Protein AF-A0A2H5XSH2-F1 (afdb_monomer_lite)

Foldseek 3Di:
DQLLCVAQVWDKDFQDPQWDQDPDPPSQFGTWGDDPPDIWTWGQHLLAIDIPPDDLVVLVNRLQRMFTPDQDFFWEKFFAQQAIKIFGDGGRGTFKIKTFGDHDHRLVRRLVRVVVRCVPPVPGAYEYQDPSSCVVVCVPDVRHHHDHDHRSRNNHVNSVRSVVNVCSCVNQPPHRMDMDGRD

pLDDT: mean 91.29, std 7.25, range [55.91, 98.06]

Radius of gyration: 16.03 Å; chains: 1; bounding box: 40×30×52 Å

Sequence (183 aa):
MEIDEKIFGEKIDVELENFTRVKHKNPYILGIIKDGDKELTVYIGKNGLKIFPFSSENFIKLIFAIRGSDKTTGIFTDGNREGFSVVLVEKGRIKKIFLCKVKGTSNENETSAILFAVKKFPQYRIFSDSLIAIKRVSRFIDRIRIVKVRAHSGVLWNAIADTILKYIDEICQDKHCVEISGC

Secondary structure (DSSP, 8-state):
--HHHHHHSS-EEE--TTEEE---SSTTEEEEEEETTEEEEEEEETTEEEEES--HHHHHHHHHHEEES----EEEEEE-SSEEEEEEEETTEEEEEEEEE--S-HHHHHHHHHHHHHHH-TTS-EEES-HHHHHHHHTT-SSS-EEE--TTS--HHHHHHHHHHTTHHHHHTT-SEEEEE--

Structure (mmCIF, N/CA/C/O backbone):
data_AF-A0A2H5XSH2-F1
#
_entry.id   AF-A0A2H5XSH2-F1
#
loop_
_atom_site.group_PDB
_atom_site.id
_atom_site.type_symbol
_atom_site.label_atom_id
_atom_site.label_alt_id
_atom_site.label_comp_id
_atom_site.label_asym_id
_atom_site.label_entity_id
_atom_site.label_seq_id
_atom_site.pdbx_PDB_ins_code
_atom_site.Cartn_x
_atom_site.Cartn_y
_atom_site.Cartn_z
_atom_site.occupancy
_atom_site.B_iso_or_equiv
_atom_site.auth_seq_id
_atom_site.auth_comp_id
_atom_site.auth_asym_id
_atom_site.auth_atom_id
_atom_site.pdbx_PDB_model_num
ATOM 1 N N . MET A 1 1 ? -22.166 10.968 1.832 1.00 63.25 1 MET A N 1
ATOM 2 C CA . MET A 1 1 ? -20.787 10.673 1.410 1.00 63.25 1 MET A CA 1
ATOM 3 C C . MET A 1 1 ? -19.934 10.536 2.651 1.00 63.25 1 MET A C 1
ATOM 5 O O . MET A 1 1 ? -19.732 11.527 3.360 1.00 63.25 1 MET A O 1
ATOM 9 N N . GLU A 1 2 ? -19.558 9.299 2.962 1.00 79.62 2 GLU A N 1
ATOM 10 C CA . GLU A 1 2 ? -18.636 8.977 4.057 1.00 79.62 2 GLU A CA 1
ATOM 11 C C . GLU A 1 2 ? -17.244 9.593 3.777 1.00 79.62 2 GLU A C 1
ATOM 13 O O . GLU A 1 2 ? -16.975 10.070 2.673 1.00 79.62 2 GLU A O 1
ATOM 18 N N . ILE A 1 3 ? -16.379 9.722 4.789 1.00 82.12 3 ILE A N 1
ATOM 19 C CA . ILE A 1 3 ? -15.104 10.451 4.628 1.00 82.12 3 ILE A CA 1
ATOM 20 C C . ILE A 1 3 ? -14.110 9.693 3.742 1.00 82.12 3 ILE A C 1
ATOM 22 O O . ILE A 1 3 ? -13.382 10.318 2.976 1.00 82.12 3 ILE A O 1
ATOM 26 N N . ASP A 1 4 ? -14.111 8.369 3.795 1.00 79.62 4 ASP A N 1
ATOM 27 C CA . ASP A 1 4 ? -13.369 7.508 2.874 1.00 79.62 4 ASP A CA 1
ATOM 28 C C . ASP A 1 4 ? -13.780 7.742 1.416 1.00 79.62 4 ASP A C 1
ATOM 30 O O . ASP A 1 4 ? -12.901 7.974 0.595 1.00 79.62 4 ASP A O 1
ATOM 34 N N . GLU A 1 5 ? -15.075 7.840 1.104 1.00 84.44 5 GLU A N 1
ATOM 35 C CA . GLU A 1 5 ? -15.536 8.213 -0.247 1.00 84.44 5 GLU A CA 1
ATOM 36 C C . GLU A 1 5 ? -15.005 9.591 -0.675 1.00 84.44 5 GLU A C 1
ATOM 38 O O . GLU A 1 5 ? -14.634 9.790 -1.830 1.00 84.44 5 GLU A O 1
ATOM 43 N N . LYS A 1 6 ? -14.908 10.553 0.252 1.00 83.31 6 LYS A N 1
ATOM 44 C CA . LYS A 1 6 ? -14.324 11.879 -0.038 1.00 83.31 6 LYS A CA 1
ATOM 45 C C . LYS A 1 6 ? -12.815 11.828 -0.265 1.00 83.31 6 LYS A C 1
ATOM 47 O O . LYS A 1 6 ? -12.288 12.628 -1.036 1.00 83.31 6 LYS A O 1
ATOM 52 N N . ILE A 1 7 ? -12.114 10.967 0.468 1.00 84.44 7 ILE A N 1
ATOM 53 C CA . ILE A 1 7 ? -10.652 10.872 0.439 1.00 84.44 7 ILE A CA 1
ATOM 54 C C . ILE A 1 7 ? -10.198 10.046 -0.754 1.00 84.44 7 ILE A C 1
ATOM 56 O O . ILE A 1 7 ? -9.270 10.464 -1.444 1.00 84.44 7 ILE A O 1
ATOM 60 N N . PHE A 1 8 ? -10.844 8.904 -0.977 1.00 86.75 8 PHE A N 1
ATOM 61 C CA . PHE A 1 8 ? -10.424 7.907 -1.947 1.00 86.75 8 PHE A CA 1
ATOM 62 C C . PHE A 1 8 ? -11.281 7.867 -3.220 1.00 86.75 8 PHE A C 1
ATOM 64 O O . PHE A 1 8 ? -10.947 7.182 -4.181 1.00 86.75 8 PHE A O 1
ATOM 71 N N . GLY A 1 9 ? -12.395 8.602 -3.256 1.00 83.25 9 GLY A N 1
ATOM 72 C CA . GLY A 1 9 ? -13.344 8.535 -4.372 1.00 83.25 9 GLY A CA 1
ATOM 73 C C . GLY A 1 9 ? -14.145 7.231 -4.416 1.00 83.25 9 GLY A C 1
ATOM 74 O O . GLY A 1 9 ? -14.916 7.028 -5.349 1.00 83.25 9 GLY A O 1
ATOM 75 N N . GLU A 1 10 ? -13.981 6.357 -3.421 1.00 85.88 10 GLU A N 1
ATOM 76 C CA . GLU A 1 10 ? -14.685 5.087 -3.307 1.00 85.88 10 GLU A CA 1
ATOM 77 C C . GLU A 1 10 ? -14.991 4.755 -1.845 1.00 85.88 10 GLU A C 1
ATOM 79 O O . GLU A 1 10 ? -14.289 5.196 -0.930 1.00 85.88 10 GLU A O 1
ATOM 84 N N . LYS A 1 11 ? -16.044 3.966 -1.624 1.00 89.00 11 LYS A N 1
ATOM 85 C CA . LYS A 1 11 ? -16.385 3.489 -0.286 1.00 89.00 11 LYS A CA 1
ATOM 86 C C . LYS A 1 11 ? -15.449 2.358 0.115 1.00 89.00 11 LYS A C 1
ATOM 88 O O . LYS A 1 11 ? -15.185 1.464 -0.695 1.00 89.00 11 LYS A O 1
ATOM 93 N N . ILE A 1 12 ? -15.013 2.375 1.372 1.00 91.06 12 ILE A N 1
ATOM 94 C CA . ILE A 1 12 ? -14.204 1.312 1.958 1.00 91.06 12 ILE A CA 1
ATOM 95 C C . ILE A 1 12 ? -15.014 0.591 3.025 1.00 91.06 12 ILE A C 1
ATOM 97 O O . ILE A 1 12 ? -15.659 1.216 3.864 1.00 91.06 12 ILE A O 1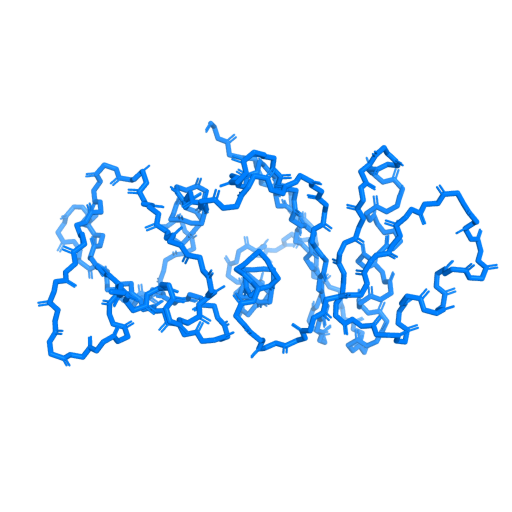
ATOM 101 N N . ASP A 1 13 ? -14.927 -0.730 3.032 1.00 92.25 13 ASP A N 1
ATOM 102 C CA . ASP A 1 13 ? -15.342 -1.565 4.152 1.00 92.25 13 ASP A CA 1
ATOM 103 C C . ASP A 1 13 ? -14.125 -2.283 4.754 1.00 92.25 13 ASP A C 1
ATOM 105 O O . ASP A 1 13 ? -13.104 -2.454 4.085 1.00 92.25 13 ASP A O 1
ATOM 109 N N . VAL A 1 14 ? -14.195 -2.647 6.032 1.00 94.56 14 VAL A N 1
ATOM 110 C CA . VAL A 1 14 ? -13.096 -3.303 6.756 1.00 94.56 14 VAL A CA 1
ATOM 111 C C . VAL A 1 14 ? -13.634 -4.572 7.401 1.00 94.56 14 VAL A C 1
ATOM 113 O O . VAL A 1 14 ? -14.300 -4.527 8.431 1.00 94.56 14 VAL A O 1
ATOM 116 N N . GLU A 1 15 ? -13.310 -5.713 6.798 1.00 94.25 15 GLU A N 1
ATOM 117 C CA . GLU A 1 15 ? -13.697 -7.047 7.270 1.00 94.25 15 GLU A CA 1
ATOM 118 C C . GLU A 1 15 ? -12.660 -7.575 8.276 1.00 94.25 15 GLU A C 1
ATOM 120 O O . GLU A 1 15 ? -11.954 -8.549 8.015 1.00 94.25 15 GLU A O 1
ATOM 125 N N . LEU A 1 16 ? -12.520 -6.890 9.412 1.00 95.12 16 LEU A N 1
ATOM 126 C CA . LEU A 1 16 ? -11.650 -7.305 10.511 1.00 95.12 16 LEU A CA 1
ATOM 127 C C . LEU A 1 16 ? -12.498 -7.424 11.783 1.00 95.12 16 LEU A C 1
ATOM 129 O O . LEU A 1 16 ? -13.097 -6.444 12.210 1.00 95.12 16 LEU A O 1
ATOM 133 N N . GLU A 1 17 ? -12.562 -8.615 12.382 1.00 94.38 17 GLU A N 1
ATOM 134 C CA . GLU A 1 17 ? -13.493 -8.925 13.484 1.00 94.38 17 GLU A CA 1
ATOM 135 C C . GLU A 1 17 ? -13.346 -7.982 14.685 1.00 94.38 17 GLU A C 1
ATOM 137 O O . GLU A 1 17 ? -14.331 -7.545 15.275 1.00 94.38 17 GLU A O 1
ATOM 142 N N . ASN A 1 18 ? -12.110 -7.613 15.014 1.00 95.38 18 ASN A N 1
ATOM 143 C CA . ASN A 1 18 ? -11.805 -6.714 16.119 1.00 95.38 18 ASN A CA 1
ATOM 144 C C . ASN A 1 18 ? -11.739 -5.231 15.716 1.00 95.38 18 ASN A C 1
ATOM 146 O O . ASN A 1 18 ? -11.287 -4.402 16.510 1.00 95.38 18 ASN A O 1
ATOM 150 N N . PHE A 1 19 ? -12.172 -4.878 14.502 1.00 97.19 19 PHE A N 1
ATOM 151 C CA . PHE A 1 19 ? -12.268 -3.498 14.044 1.00 97.19 19 PHE A CA 1
ATOM 152 C C . PHE A 1 19 ? -13.666 -2.927 14.282 1.00 97.19 19 PHE A C 1
ATOM 154 O O . PHE A 1 19 ? -14.684 -3.508 13.921 1.00 97.19 19 PHE A O 1
ATOM 161 N N . THR A 1 20 ? -13.722 -1.724 14.843 1.00 95.75 20 THR A N 1
ATOM 162 C CA . THR A 1 20 ? -14.954 -0.949 14.996 1.00 95.75 20 THR A CA 1
ATOM 163 C C . THR A 1 20 ? -14.808 0.387 14.280 1.00 95.75 20 THR A C 1
ATOM 165 O O . THR A 1 20 ? -13.947 1.195 14.635 1.00 95.75 20 THR A O 1
ATOM 168 N N . ARG A 1 21 ? -15.669 0.659 13.289 1.00 92.81 21 ARG A N 1
ATOM 169 C CA . ARG A 1 21 ? -15.735 1.974 12.627 1.00 92.81 21 ARG A CA 1
ATOM 170 C C . ARG A 1 21 ? -16.244 3.016 13.625 1.00 92.81 21 ARG A C 1
ATOM 172 O O . ARG A 1 21 ? -17.282 2.822 14.255 1.00 92.81 21 ARG A O 1
ATOM 179 N N . VAL A 1 22 ? -15.539 4.138 13.752 1.00 89.75 22 VAL A N 1
ATOM 180 C CA . VAL A 1 22 ? -15.877 5.192 14.723 1.00 89.75 22 VAL A CA 1
ATOM 181 C C . VAL A 1 22 ? -16.378 6.429 13.990 1.00 89.75 22 VAL A C 1
ATOM 183 O O . VAL A 1 22 ? -15.705 6.962 13.114 1.00 89.75 22 VAL A O 1
ATOM 186 N N . LYS A 1 23 ? -17.547 6.942 14.388 1.00 81.19 23 LYS A N 1
ATOM 187 C CA . LYS A 1 23 ? -18.009 8.274 13.972 1.00 81.19 23 LYS A CA 1
ATOM 188 C C . LYS A 1 23 ? -17.445 9.319 14.936 1.00 81.19 23 LYS A C 1
ATOM 190 O O . LYS A 1 23 ? -18.059 9.617 15.956 1.00 81.19 23 LYS A O 1
ATOM 195 N N . HIS A 1 24 ? -16.257 9.841 14.635 1.00 75.94 24 HIS A N 1
ATOM 196 C CA . HIS A 1 24 ? -15.570 10.836 15.466 1.00 75.94 24 HIS A CA 1
ATOM 197 C C . HIS A 1 24 ? -15.762 12.270 14.936 1.00 75.94 24 HIS A C 1
ATOM 199 O O . HIS A 1 24 ? -16.003 12.473 13.747 1.00 75.94 24 HIS A O 1
ATOM 205 N N . LYS A 1 25 ? -15.583 13.291 15.794 1.00 77.88 25 LYS A N 1
ATOM 206 C CA . LYS A 1 25 ? -15.518 14.706 15.353 1.00 77.88 25 LYS A CA 1
ATOM 207 C C . LYS A 1 25 ? -14.351 14.963 14.393 1.00 77.88 25 LYS A C 1
ATOM 209 O O . LYS A 1 25 ? -14.426 15.849 13.551 1.00 77.88 25 LYS A O 1
ATOM 214 N N . ASN A 1 26 ? -13.272 14.196 14.550 1.00 82.44 26 ASN A N 1
ATOM 215 C CA . ASN A 1 26 ? -12.141 14.203 13.631 1.00 82.44 26 ASN A CA 1
ATOM 216 C C . ASN A 1 26 ? -12.465 13.272 12.453 1.00 82.44 26 ASN A C 1
ATOM 218 O O . ASN A 1 26 ? -12.507 12.059 12.664 1.00 82.44 26 ASN A O 1
ATOM 222 N N . PRO A 1 27 ? -12.660 13.806 11.236 1.00 81.00 27 PRO A N 1
ATOM 223 C CA . PRO A 1 27 ? -13.061 12.998 10.095 1.00 81.00 27 PRO A CA 1
ATOM 224 C C . PRO A 1 27 ? -11.975 12.010 9.642 1.00 81.00 27 PRO A C 1
ATOM 226 O O . PRO A 1 27 ? -12.269 11.048 8.946 1.00 81.00 27 PRO A O 1
ATOM 229 N N . TYR A 1 28 ? -10.718 12.212 10.032 1.00 88.88 28 TYR A N 1
ATOM 230 C CA . TYR A 1 28 ? -9.613 11.358 9.600 1.00 88.88 28 TYR A CA 1
ATOM 231 C C . TYR A 1 28 ? -9.461 10.082 10.432 1.00 88.88 28 TYR A C 1
ATOM 233 O O . TYR A 1 28 ? -8.591 9.274 10.125 1.00 88.88 28 TYR A O 1
ATOM 241 N N . ILE A 1 29 ? -10.278 9.882 11.472 1.00 92.38 29 ILE A N 1
ATOM 242 C CA . ILE A 1 29 ? -10.318 8.626 12.227 1.00 92.38 29 ILE A CA 1
ATOM 243 C C . ILE A 1 29 ? -11.315 7.690 11.547 1.00 92.38 29 ILE A C 1
ATOM 245 O O . ILE A 1 29 ? -12.507 7.979 11.494 1.00 92.38 29 ILE A O 1
ATOM 249 N N . LEU A 1 30 ? -10.814 6.563 11.045 1.00 93.06 30 LEU A N 1
ATOM 250 C CA . LEU A 1 30 ? -11.620 5.518 10.421 1.00 93.06 30 LEU A CA 1
ATOM 251 C C . LEU A 1 30 ? -12.246 4.597 11.473 1.00 93.06 30 LEU A C 1
ATOM 253 O O . LEU A 1 30 ? -13.413 4.227 11.368 1.00 93.06 30 LEU A O 1
ATOM 257 N N . GLY A 1 31 ? -11.487 4.220 12.499 1.00 95.06 31 GLY A N 1
ATOM 258 C CA . GLY A 1 31 ? -11.973 3.305 13.525 1.00 95.06 31 GLY A CA 1
ATOM 259 C C . GLY A 1 31 ? -10.916 2.896 14.535 1.00 95.06 31 GLY A C 1
ATOM 260 O O . GLY A 1 31 ? -9.845 3.498 14.603 1.00 95.06 31 GLY A O 1
ATOM 261 N N . ILE A 1 32 ? -11.237 1.878 15.324 1.00 96.81 32 ILE A N 1
ATOM 262 C CA . ILE A 1 32 ? -10.389 1.328 16.384 1.00 96.81 32 ILE A CA 1
ATOM 263 C C . ILE A 1 32 ? -10.254 -0.180 16.173 1.00 96.81 32 ILE A C 1
ATOM 265 O O . ILE A 1 32 ? -11.243 -0.843 15.873 1.00 96.81 32 ILE A O 1
ATOM 269 N N . ILE A 1 33 ? -9.045 -0.711 16.343 1.00 97.69 33 ILE A N 1
ATOM 270 C CA . ILE A 1 33 ? -8.761 -2.149 16.429 1.00 97.69 33 ILE A CA 1
ATOM 271 C C . ILE A 1 33 ? -8.535 -2.489 17.904 1.00 97.69 33 ILE A C 1
ATOM 273 O O . ILE A 1 33 ? -7.690 -1.860 18.546 1.00 97.69 33 ILE A O 1
ATOM 277 N N . LYS A 1 34 ? -9.271 -3.470 18.433 1.00 96.62 34 LYS A N 1
ATOM 278 C CA . LYS A 1 34 ? -9.091 -3.986 19.800 1.00 96.62 34 LYS A CA 1
ATOM 279 C C . LYS A 1 34 ? -8.232 -5.246 19.795 1.00 96.62 34 LYS A C 1
ATOM 281 O O . LYS A 1 34 ? -8.632 -6.261 19.238 1.00 96.62 34 LYS A O 1
ATOM 286 N N . ASP A 1 35 ? -7.062 -5.200 20.409 1.00 93.25 35 ASP A N 1
ATOM 287 C CA . ASP A 1 35 ? -6.105 -6.308 20.444 1.00 93.25 35 ASP A CA 1
ATOM 288 C C . ASP A 1 35 ? -5.753 -6.648 21.899 1.00 93.25 35 ASP A C 1
ATOM 290 O O . ASP A 1 35 ? -4.849 -6.060 22.501 1.00 93.25 35 ASP A O 1
ATOM 294 N N . GLY A 1 36 ? -6.548 -7.540 22.499 1.00 90.94 36 GLY A N 1
ATOM 295 C CA . GLY A 1 36 ? -6.543 -7.766 23.946 1.00 90.94 36 GLY A CA 1
ATOM 296 C C . GLY A 1 36 ? -6.897 -6.479 24.698 1.00 90.94 36 GLY A C 1
ATOM 297 O O . GLY A 1 36 ? -7.922 -5.859 24.418 1.00 90.94 36 GLY A O 1
ATOM 298 N N . ASP A 1 37 ? -6.016 -6.053 25.604 1.00 91.00 37 ASP A N 1
ATOM 299 C CA . ASP A 1 37 ? -6.159 -4.801 26.363 1.00 91.00 37 ASP A CA 1
ATOM 300 C C . ASP A 1 37 ? -5.667 -3.557 25.598 1.00 91.00 37 ASP A C 1
ATOM 302 O O . ASP A 1 37 ? -5.714 -2.439 26.116 1.00 91.00 37 ASP A O 1
ATOM 306 N N . LYS A 1 38 ? -5.149 -3.722 24.373 1.00 93.31 38 LYS A N 1
ATOM 307 C CA . LYS A 1 38 ? -4.642 -2.614 23.554 1.00 93.31 38 LYS A CA 1
ATOM 308 C C . LYS A 1 38 ? -5.714 -2.116 22.594 1.00 93.31 38 LYS A C 1
ATOM 310 O O . LYS A 1 38 ? -6.354 -2.895 21.894 1.00 93.31 38 LYS A O 1
ATOM 315 N N . GLU A 1 39 ? -5.827 -0.797 22.479 1.00 95.69 39 GLU A N 1
ATOM 316 C CA . GLU A 1 39 ? -6.635 -0.145 21.449 1.00 95.69 39 GLU A CA 1
ATOM 317 C C . GLU A 1 39 ? -5.733 0.609 20.469 1.00 95.69 39 GLU A C 1
ATOM 319 O O . GLU A 1 39 ? -4.903 1.432 20.864 1.00 95.69 39 GLU A O 1
ATOM 324 N N . LEU A 1 40 ? -5.893 0.322 19.176 1.00 97.31 40 LEU A N 1
ATOM 325 C CA . LEU A 1 40 ? -5.156 0.973 18.099 1.00 97.31 40 LEU A CA 1
ATOM 326 C C . LEU A 1 40 ? -6.121 1.825 17.281 1.00 97.31 40 LEU A C 1
ATOM 328 O O . LEU A 1 40 ? -7.094 1.322 16.724 1.00 97.31 40 LEU A O 1
ATOM 332 N N . THR A 1 41 ? -5.843 3.118 17.164 1.00 96.88 41 THR A N 1
ATOM 333 C CA . THR A 1 41 ? -6.641 4.027 16.336 1.00 96.88 41 THR A CA 1
ATOM 334 C C . THR A 1 41 ? -6.187 3.952 14.885 1.00 96.88 41 THR A C 1
ATOM 336 O O . THR A 1 41 ? -5.003 4.133 14.593 1.00 96.88 41 THR A O 1
ATOM 339 N N . VAL A 1 42 ? -7.133 3.735 13.976 1.00 96.31 42 VAL A N 1
ATOM 340 C CA . VAL A 1 42 ? -6.930 3.726 12.526 1.00 96.31 42 VAL A CA 1
ATOM 341 C C . VAL A 1 42 ? -7.268 5.098 11.954 1.00 96.31 42 VAL A C 1
ATOM 343 O O . VAL A 1 42 ? -8.394 5.580 12.082 1.00 96.31 42 VAL A O 1
ATOM 346 N N . TYR A 1 43 ? -6.302 5.701 11.275 1.00 94.38 43 TYR A N 1
ATOM 347 C CA . TYR A 1 43 ? -6.421 6.972 10.576 1.00 94.38 43 TYR A CA 1
ATOM 348 C C . TYR A 1 43 ? -6.401 6.766 9.061 1.00 94.38 43 TYR A C 1
ATOM 350 O O . TYR A 1 43 ? -5.696 5.889 8.556 1.00 94.38 43 TYR A O 1
ATOM 358 N N . ILE A 1 44 ? -7.126 7.618 8.339 1.00 91.94 44 ILE A N 1
ATOM 359 C CA . ILE A 1 44 ? -7.142 7.680 6.874 1.00 91.94 44 ILE A CA 1
ATOM 360 C C . ILE A 1 44 ? -6.812 9.082 6.369 1.00 91.94 44 ILE A C 1
ATOM 362 O O . ILE A 1 44 ? -7.146 10.091 6.989 1.00 91.94 44 ILE A O 1
ATOM 366 N N . GLY A 1 45 ? -6.186 9.149 5.199 1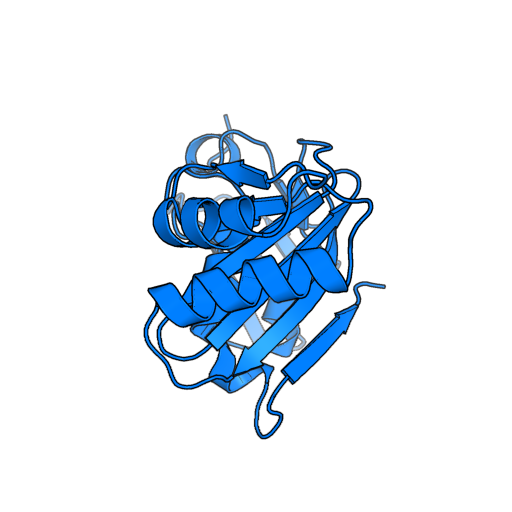.00 88.69 45 GLY A N 1
ATOM 367 C CA . GLY A 1 45 ? -5.886 10.384 4.487 1.00 88.69 45 GLY A CA 1
ATOM 368 C C . GLY A 1 45 ? -5.565 10.120 3.019 1.00 88.69 45 GLY A C 1
ATOM 369 O O . GLY A 1 45 ? -5.440 8.979 2.588 1.00 88.69 45 GLY A O 1
ATOM 370 N N . LYS A 1 46 ? -5.369 11.187 2.234 1.00 84.69 46 LYS A N 1
ATOM 371 C CA . LYS A 1 46 ? -5.018 11.068 0.801 1.00 84.69 46 LYS A CA 1
ATOM 372 C C . LYS A 1 46 ? -3.703 10.319 0.546 1.00 84.69 46 LYS A C 1
ATOM 374 O O . LYS A 1 46 ? -3.491 9.814 -0.551 1.00 84.69 46 LYS A O 1
ATOM 379 N N . ASN A 1 47 ? -2.853 10.240 1.571 1.00 81.88 47 ASN A N 1
ATOM 380 C CA . ASN A 1 47 ? -1.572 9.531 1.565 1.00 81.88 47 ASN A CA 1
ATOM 381 C C . ASN A 1 47 ? -1.683 8.103 2.140 1.00 81.88 47 ASN A C 1
ATOM 383 O O . ASN A 1 47 ? -0.660 7.505 2.465 1.00 81.88 47 ASN A O 1
ATOM 387 N N . GLY A 1 48 ? -2.915 7.608 2.308 1.00 88.81 48 GLY A N 1
ATOM 388 C CA . GLY A 1 48 ? -3.261 6.252 2.717 1.00 88.81 48 GLY A CA 1
ATOM 389 C C . GLY A 1 48 ? -3.639 6.114 4.191 1.00 88.81 48 GLY A C 1
ATOM 390 O O . GLY A 1 48 ? -4.416 6.925 4.700 1.00 88.81 48 GLY A O 1
ATOM 391 N N . LEU A 1 49 ? -3.173 5.054 4.854 1.00 92.31 49 LEU A N 1
ATOM 392 C CA . LEU A 1 49 ? -3.643 4.656 6.188 1.00 92.31 49 LEU A CA 1
ATOM 393 C C . LEU A 1 49 ? -2.546 4.742 7.252 1.00 92.31 49 LEU A C 1
ATOM 395 O O . LEU A 1 49 ? -1.363 4.633 6.968 1.00 92.31 49 LEU A O 1
ATOM 399 N N . LYS A 1 50 ? -2.928 4.905 8.514 1.00 94.38 50 LYS A N 1
ATOM 400 C CA . LYS A 1 50 ? -1.997 4.813 9.644 1.00 94.38 50 LYS A CA 1
ATOM 401 C C . LYS A 1 50 ? -2.691 4.166 10.827 1.00 94.38 50 LYS A C 1
ATOM 403 O O . LYS A 1 50 ? -3.871 4.412 11.044 1.00 94.38 50 LYS A O 1
ATOM 408 N N . ILE A 1 51 ? -1.954 3.399 11.622 1.00 95.31 51 ILE A N 1
ATOM 409 C CA . ILE A 1 51 ? -2.422 2.930 12.929 1.00 95.31 51 ILE A CA 1
ATOM 410 C C . ILE A 1 51 ? -1.562 3.519 14.051 1.00 95.31 51 ILE A C 1
ATOM 412 O O . ILE A 1 51 ? -0.370 3.774 13.853 1.00 95.31 51 ILE A O 1
ATOM 416 N N . PHE A 1 52 ? -2.162 3.776 15.212 1.00 94.75 52 PHE A N 1
ATOM 417 C CA . PHE A 1 52 ? -1.456 4.275 16.392 1.00 94.75 52 PHE A CA 1
ATOM 418 C C . PHE A 1 52 ? -1.999 3.656 17.693 1.00 94.75 52 PHE A C 1
ATOM 420 O O . PHE A 1 52 ? -3.210 3.729 17.901 1.00 94.75 52 PHE A O 1
ATOM 427 N N . PRO A 1 53 ? -1.137 3.131 18.586 1.00 95.19 53 PRO A N 1
ATOM 428 C CA . PRO A 1 53 ? 0.302 2.899 18.389 1.00 95.19 53 PRO A CA 1
ATOM 429 C C . PRO A 1 53 ? 0.570 1.941 17.215 1.00 95.19 53 PRO A C 1
ATOM 431 O O . PRO A 1 53 ? -0.315 1.191 16.811 1.00 95.19 53 PRO A O 1
ATOM 434 N N . PHE A 1 54 ? 1.756 2.013 16.603 1.00 93.69 54 PHE A N 1
ATOM 435 C CA . PHE A 1 54 ? 2.055 1.174 15.440 1.00 93.69 54 PHE A CA 1
ATOM 436 C C . PHE A 1 54 ? 2.299 -0.287 15.847 1.00 93.69 54 PHE A C 1
ATOM 438 O O . PHE A 1 54 ? 2.973 -0.563 16.837 1.00 93.69 54 PHE A O 1
ATOM 445 N N . SER A 1 55 ? 1.757 -1.215 15.061 1.00 94.06 55 SER A N 1
ATOM 446 C CA . SER A 1 55 ? 1.962 -2.662 15.160 1.00 94.06 55 SER A CA 1
ATOM 447 C C . SER A 1 55 ? 1.969 -3.232 13.743 1.00 94.06 55 SER A C 1
ATOM 449 O O . SER A 1 55 ? 0.950 -3.181 13.057 1.00 94.06 55 SER A O 1
ATOM 451 N N . SER A 1 56 ? 3.104 -3.762 13.283 1.00 93.31 56 SER A N 1
ATOM 452 C CA . SER A 1 56 ? 3.216 -4.302 11.921 1.00 93.31 56 SER A CA 1
ATOM 453 C C . SER A 1 56 ? 2.193 -5.411 11.663 1.00 93.31 56 SER A C 1
ATOM 455 O O . SER A 1 56 ? 1.573 -5.436 10.603 1.00 93.31 56 SER A O 1
ATOM 457 N N . GLU A 1 57 ? 1.932 -6.262 12.657 1.00 94.06 57 GLU A N 1
ATOM 458 C CA . GLU A 1 57 ? 0.924 -7.319 12.579 1.00 94.06 57 GLU A CA 1
ATOM 45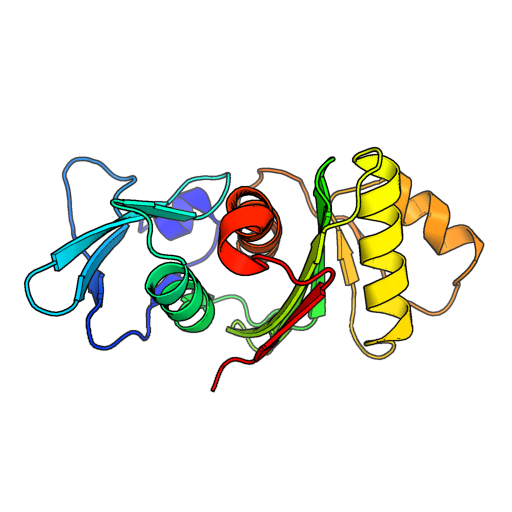9 C C . GLU A 1 57 ? -0.491 -6.761 12.367 1.00 94.06 57 GLU A C 1
ATOM 461 O O . GLU A 1 57 ? -1.151 -7.113 11.387 1.00 94.06 57 GLU A O 1
ATOM 466 N N . ASN A 1 58 ? -0.956 -5.858 13.238 1.00 95.25 58 ASN A N 1
ATOM 467 C CA . ASN A 1 58 ? -2.297 -5.276 13.114 1.00 95.25 58 ASN A CA 1
ATOM 468 C C . ASN A 1 58 ? -2.429 -4.395 11.867 1.00 95.25 58 ASN A C 1
ATOM 470 O O . ASN A 1 58 ? -3.495 -4.352 11.255 1.00 95.25 58 ASN A O 1
ATOM 474 N N . PHE A 1 59 ? -1.349 -3.726 11.456 1.00 95.81 59 PHE A N 1
ATOM 475 C CA . PHE A 1 59 ? -1.327 -2.941 10.229 1.00 95.81 59 PHE A CA 1
ATOM 476 C C . PHE A 1 59 ? -1.527 -3.835 9.003 1.00 95.81 59 PHE A C 1
ATOM 478 O O . PHE A 1 59 ? -2.397 -3.564 8.181 1.00 95.81 59 PHE A O 1
ATOM 485 N N . ILE A 1 60 ? -0.785 -4.939 8.903 1.00 95.81 60 ILE A N 1
ATOM 486 C CA . ILE A 1 60 ? -0.928 -5.892 7.800 1.00 95.81 60 ILE A CA 1
ATOM 487 C C . ILE A 1 60 ? -2.314 -6.550 7.810 1.00 95.81 60 ILE A C 1
ATOM 489 O O . ILE A 1 60 ? -2.961 -6.590 6.761 1.00 95.81 60 ILE A O 1
ATOM 493 N N . LYS A 1 61 ? -2.815 -6.994 8.975 1.00 95.62 61 LYS A N 1
ATOM 494 C CA . LYS A 1 61 ? -4.182 -7.540 9.111 1.00 95.62 61 LYS A CA 1
ATOM 495 C C . LYS A 1 61 ? -5.233 -6.548 8.613 1.00 95.62 61 LYS A C 1
ATOM 497 O O . LYS A 1 61 ? -6.089 -6.918 7.813 1.00 95.62 61 LYS A O 1
ATOM 502 N N . LEU A 1 62 ? -5.129 -5.283 9.022 1.00 96.25 62 LEU A N 1
ATOM 503 C CA . LEU A 1 62 ? -6.011 -4.211 8.561 1.00 96.25 62 LEU A CA 1
ATOM 504 C C . LEU A 1 62 ? -5.955 -4.048 7.039 1.00 96.25 62 LEU A C 1
ATOM 506 O O . LEU A 1 62 ? -7.000 -4.007 6.397 1.00 96.25 62 LEU A O 1
ATOM 510 N N . ILE A 1 63 ? -4.758 -3.968 6.451 1.00 95.75 63 ILE A N 1
ATOM 511 C CA . ILE A 1 63 ? -4.593 -3.784 5.004 1.00 95.75 63 ILE A CA 1
ATOM 512 C C . ILE A 1 63 ? -5.267 -4.914 4.209 1.00 95.75 63 ILE A C 1
ATOM 514 O O . ILE A 1 63 ? -5.942 -4.640 3.218 1.00 95.75 63 ILE A O 1
ATOM 518 N N . PHE A 1 64 ? -5.142 -6.170 4.645 1.00 96.50 64 PHE A N 1
ATOM 519 C CA . PHE A 1 64 ? -5.808 -7.302 3.983 1.00 96.50 64 PHE A CA 1
ATOM 520 C C . PHE A 1 64 ? -7.325 -7.359 4.222 1.00 96.50 64 PHE A C 1
ATOM 522 O O . PHE A 1 64 ? -8.061 -7.883 3.379 1.00 96.50 64 PHE A O 1
ATOM 529 N N . ALA A 1 65 ? -7.802 -6.792 5.331 1.00 95.81 65 ALA A N 1
ATOM 530 C CA . ALA A 1 65 ? -9.222 -6.691 5.653 1.00 95.81 65 ALA A CA 1
ATOM 531 C C . ALA A 1 65 ? -9.961 -5.594 4.865 1.00 95.81 65 ALA A C 1
ATOM 533 O O . ALA A 1 65 ? -11.190 -5.619 4.787 1.00 95.81 65 ALA A O 1
ATOM 534 N N . ILE A 1 66 ? -9.241 -4.641 4.262 1.00 94.38 66 ILE A N 1
ATOM 535 C CA . ILE A 1 66 ? -9.836 -3.564 3.460 1.00 94.38 66 ILE A CA 1
ATOM 536 C C . ILE A 1 66 ? -10.523 -4.121 2.206 1.00 94.38 66 ILE A C 1
ATOM 538 O O . ILE A 1 66 ? -9.970 -4.917 1.436 1.00 94.38 66 ILE A O 1
ATOM 542 N N . ARG A 1 67 ? -11.743 -3.637 1.975 1.00 93.69 67 ARG A N 1
ATOM 543 C CA . ARG A 1 67 ? -12.580 -3.895 0.806 1.00 93.69 67 ARG A CA 1
ATOM 544 C C . ARG A 1 67 ? -12.912 -2.579 0.123 1.00 93.69 67 ARG A C 1
ATOM 546 O O . ARG A 1 67 ? -13.588 -1.737 0.705 1.00 93.69 67 ARG A O 1
ATOM 553 N N . GLY A 1 68 ? -12.472 -2.426 -1.119 1.00 91.00 68 GLY A N 1
ATOM 554 C CA . GLY A 1 68 ? -12.914 -1.331 -1.974 1.00 91.00 68 GLY A CA 1
ATOM 555 C C . GLY A 1 68 ? -14.217 -1.680 -2.686 1.00 91.00 68 GLY A C 1
ATOM 556 O O . GLY A 1 68 ? -14.477 -2.837 -3.062 1.00 91.00 68 GLY A O 1
ATOM 557 N N . SER A 1 69 ? -15.053 -0.665 -2.875 1.00 88.75 69 SER A N 1
ATOM 558 C CA . SER A 1 69 ? -16.208 -0.765 -3.767 1.00 88.75 69 SER A CA 1
ATOM 559 C C . SER A 1 69 ? -15.780 -0.923 -5.232 1.00 88.75 69 SER A C 1
ATOM 561 O O . SER A 1 69 ? -16.460 -1.636 -5.977 1.00 88.75 69 SER A O 1
ATOM 563 N N . ASP A 1 70 ? -14.624 -0.369 -5.623 1.00 83.81 70 ASP A N 1
ATOM 564 C CA . ASP A 1 70 ? -14.028 -0.603 -6.937 1.00 83.81 70 ASP A CA 1
ATOM 565 C C . ASP A 1 70 ? -13.571 -2.066 -7.072 1.00 83.81 70 ASP A C 1
ATOM 567 O O . ASP A 1 70 ? -12.864 -2.616 -6.227 1.00 83.81 70 ASP A O 1
ATOM 571 N N . LYS A 1 71 ? -13.979 -2.721 -8.164 1.00 86.62 71 LYS A N 1
ATOM 572 C CA . LYS A 1 71 ? -13.619 -4.110 -8.489 1.00 86.62 71 LYS A CA 1
ATOM 573 C C . LYS A 1 71 ? -12.385 -4.222 -9.381 1.00 86.62 71 LYS A C 1
ATOM 575 O O . LYS A 1 71 ? -12.119 -5.312 -9.901 1.00 86.62 71 LYS A O 1
ATOM 580 N N . THR A 1 72 ? -11.614 -3.140 -9.519 1.00 86.25 72 THR A N 1
ATOM 581 C CA . THR A 1 72 ? -10.314 -3.137 -10.194 1.00 86.25 72 THR A CA 1
ATOM 582 C C . THR A 1 72 ? -9.473 -4.340 -9.775 1.00 86.25 72 THR A C 1
ATOM 584 O O . THR A 1 72 ? -9.378 -4.713 -8.604 1.00 86.25 72 THR A O 1
ATOM 587 N N . THR A 1 73 ? -8.898 -4.984 -10.787 1.00 93.44 73 THR A N 1
ATOM 588 C CA . THR A 1 73 ? -8.005 -6.128 -10.644 1.00 93.44 73 THR A CA 1
ATOM 589 C C . THR A 1 73 ? -6.704 -5.816 -11.368 1.00 93.44 73 THR A C 1
ATOM 591 O O . THR A 1 73 ? -6.716 -5.442 -12.545 1.00 93.44 73 THR A O 1
ATOM 594 N N . GLY A 1 74 ? -5.586 -5.947 -10.664 1.00 95.50 74 GLY A N 1
ATOM 595 C CA . GLY A 1 74 ? -4.262 -5.660 -11.193 1.00 95.50 74 GLY A CA 1
ATOM 596 C C . GLY A 1 74 ? -3.220 -5.456 -10.105 1.00 95.50 74 GLY A C 1
ATOM 597 O O . GLY A 1 74 ? -3.452 -5.732 -8.930 1.00 95.50 74 GLY A O 1
ATOM 598 N N . ILE A 1 75 ? -2.057 -4.981 -10.529 1.00 97.19 75 ILE A N 1
ATOM 599 C CA . ILE A 1 75 ? -0.894 -4.776 -9.677 1.00 97.19 75 ILE A CA 1
ATOM 600 C C . ILE A 1 75 ? -0.679 -3.287 -9.470 1.00 97.19 75 ILE A C 1
ATOM 602 O O . ILE A 1 75 ? -0.539 -2.561 -10.445 1.00 97.19 75 ILE A O 1
ATOM 606 N N . PHE A 1 76 ? -0.606 -2.839 -8.226 1.00 96.81 76 PHE A N 1
ATOM 607 C CA . PHE A 1 76 ? -0.230 -1.474 -7.870 1.00 96.81 76 PHE A CA 1
ATOM 608 C C . PHE A 1 76 ? 1.217 -1.475 -7.394 1.00 96.81 76 PHE A C 1
ATOM 610 O O . PHE A 1 76 ? 1.596 -2.311 -6.575 1.00 96.81 76 PHE A O 1
ATOM 617 N N . THR A 1 77 ? 2.034 -0.580 -7.936 1.00 97.38 77 THR A N 1
ATOM 618 C CA . THR A 1 77 ? 3.471 -0.523 -7.647 1.00 97.38 77 THR A CA 1
ATOM 619 C C . THR A 1 77 ? 3.868 0.865 -7.195 1.00 97.38 77 THR A C 1
ATOM 621 O O . THR A 1 77 ? 3.463 1.834 -7.840 1.00 97.38 77 THR A O 1
ATOM 624 N N . ASP A 1 78 ? 4.727 0.937 -6.188 1.00 97.19 78 ASP A N 1
ATOM 625 C CA . ASP A 1 78 ? 5.335 2.185 -5.738 1.00 97.19 78 ASP A CA 1
ATOM 626 C C . ASP A 1 78 ? 6.789 1.955 -5.280 1.00 97.19 78 ASP A C 1
ATOM 628 O O . ASP A 1 78 ? 7.204 0.813 -5.048 1.00 97.19 78 ASP A O 1
ATOM 632 N N . GLY A 1 79 ? 7.585 3.021 -5.189 1.00 97.12 79 GLY A N 1
ATOM 633 C CA . GLY A 1 79 ? 8.986 2.974 -4.782 1.00 97.12 79 GLY A CA 1
ATOM 634 C C . GLY A 1 79 ? 9.473 4.267 -4.131 1.00 97.12 79 GLY A C 1
ATOM 635 O O . GLY A 1 79 ? 9.205 5.372 -4.590 1.00 97.12 79 GLY A O 1
ATOM 636 N N . ASN A 1 80 ? 10.265 4.131 -3.070 1.00 95.81 80 ASN A N 1
ATOM 637 C CA . ASN A 1 80 ? 10.926 5.243 -2.386 1.00 95.81 80 ASN A CA 1
ATOM 638 C C . ASN A 1 80 ? 12.438 4.974 -2.273 1.00 95.81 80 ASN A C 1
ATOM 640 O O . ASN A 1 80 ? 12.963 4.108 -2.959 1.00 95.81 80 ASN A O 1
ATOM 644 N N . ARG A 1 81 ? 13.177 5.728 -1.453 1.00 96.06 81 ARG A N 1
ATOM 645 C CA . ARG A 1 81 ? 14.637 5.539 -1.309 1.00 96.06 81 ARG A CA 1
ATOM 646 C C . ARG A 1 81 ? 15.037 4.270 -0.544 1.00 96.06 81 ARG A C 1
ATOM 648 O O . ARG A 1 81 ? 16.152 3.785 -0.717 1.00 96.06 81 ARG A O 1
ATOM 655 N N . GLU A 1 82 ? 14.128 3.746 0.272 1.00 95.69 82 GLU A N 1
ATOM 656 C CA . GLU A 1 82 ? 14.357 2.585 1.136 1.00 95.69 82 GLU A CA 1
ATOM 657 C C . GLU A 1 82 ? 13.979 1.266 0.448 1.00 95.69 82 GLU A C 1
ATOM 659 O O . GLU A 1 82 ? 14.452 0.193 0.830 1.00 95.69 82 GLU A O 1
ATOM 664 N N . GLY A 1 83 ? 13.136 1.319 -0.585 1.00 97.31 83 GLY A N 1
ATOM 665 C CA . GLY A 1 83 ? 12.735 0.131 -1.321 1.00 97.31 83 GLY A CA 1
ATOM 666 C C . GLY A 1 83 ? 11.528 0.333 -2.223 1.00 97.31 83 GLY A C 1
ATOM 667 O O . GLY A 1 83 ? 11.204 1.450 -2.625 1.00 97.31 83 GLY A O 1
ATOM 668 N N . PHE A 1 84 ? 10.856 -0.771 -2.545 1.00 98.06 84 PHE A N 1
ATOM 669 C CA . PHE A 1 84 ? 9.649 -0.767 -3.369 1.00 98.06 84 PHE A CA 1
ATOM 670 C C . PHE A 1 84 ? 8.575 -1.735 -2.866 1.00 98.06 84 PHE A C 1
ATOM 672 O O . PHE A 1 84 ? 8.877 -2.725 -2.190 1.00 98.06 84 PHE A O 1
ATOM 679 N N . SER A 1 85 ? 7.320 -1.451 -3.222 1.00 98.00 85 SER A N 1
ATOM 680 C CA . SER A 1 85 ? 6.165 -2.307 -2.958 1.00 98.00 85 SER A CA 1
ATOM 681 C C . SER A 1 85 ? 5.448 -2.709 -4.245 1.00 98.00 85 SER A C 1
ATOM 683 O O . SER A 1 85 ? 5.392 -1.970 -5.231 1.00 98.00 85 SER A O 1
ATOM 685 N N . VAL A 1 86 ? 4.891 -3.918 -4.229 1.00 97.94 86 VAL A N 1
ATOM 686 C CA . VAL A 1 86 ? 4.038 -4.464 -5.288 1.00 97.94 86 VAL A CA 1
ATOM 687 C C . VAL A 1 86 ? 2.820 -5.100 -4.630 1.00 97.94 86 VAL A C 1
ATOM 689 O O . VAL A 1 86 ? 2.942 -6.071 -3.885 1.00 97.94 86 VAL A O 1
ATOM 692 N N . VAL A 1 87 ? 1.639 -4.559 -4.906 1.00 97.69 87 VAL A N 1
ATOM 693 C CA . VAL A 1 87 ? 0.371 -4.958 -4.290 1.00 97.69 87 VAL A CA 1
ATOM 694 C C . VAL A 1 87 ? -0.542 -5.552 -5.357 1.00 97.69 87 VAL A C 1
ATOM 696 O O . VAL A 1 87 ? -0.969 -4.856 -6.277 1.00 97.69 87 VAL A O 1
ATOM 699 N N . LEU A 1 88 ? -0.861 -6.841 -5.240 1.00 97.12 88 LEU A N 1
ATOM 700 C CA . LEU A 1 88 ? -1.867 -7.497 -6.076 1.00 97.12 88 LEU A CA 1
ATOM 701 C C . LEU A 1 88 ? -3.251 -7.260 -5.480 1.00 97.12 88 LEU A C 1
ATOM 703 O O . LEU A 1 88 ? -3.529 -7.687 -4.356 1.00 97.12 88 LEU A O 1
ATOM 707 N N . VAL A 1 89 ? -4.124 -6.641 -6.267 1.00 96.12 89 VAL A N 1
ATOM 708 C CA . VAL A 1 89 ? -5.531 -6.417 -5.940 1.00 96.12 89 VAL A CA 1
ATOM 709 C C . VAL A 1 89 ? -6.398 -7.226 -6.892 1.00 96.12 89 VAL A C 1
ATOM 711 O O . VAL A 1 89 ? -6.222 -7.167 -8.108 1.00 96.12 89 VAL A O 1
ATOM 714 N N . GLU A 1 90 ? -7.368 -7.952 -6.348 1.00 94.94 90 GLU A N 1
ATOM 715 C CA . GLU A 1 90 ? -8.382 -8.666 -7.118 1.00 94.94 90 GLU A CA 1
ATOM 716 C C . GLU A 1 90 ? -9.769 -8.404 -6.545 1.00 94.94 90 GLU A C 1
ATOM 718 O O . GLU A 1 90 ? -10.005 -8.587 -5.350 1.00 94.94 90 GLU A O 1
ATOM 723 N N . LYS A 1 91 ? -10.714 -8.017 -7.409 1.00 92.06 91 LYS A N 1
ATOM 724 C CA . LYS A 1 91 ? -12.124 -7.788 -7.040 1.00 92.06 91 LYS A CA 1
ATOM 725 C C . LYS A 1 91 ? -12.286 -6.829 -5.841 1.00 92.06 91 LYS A C 1
ATOM 727 O O . LYS A 1 91 ? -13.168 -7.031 -5.000 1.00 92.06 91 LYS A O 1
ATOM 732 N N . GLY A 1 92 ? -11.443 -5.794 -5.776 1.00 90.88 92 GLY A N 1
ATOM 733 C CA . GLY A 1 92 ? -11.457 -4.783 -4.710 1.00 90.88 92 GLY A CA 1
ATOM 734 C C . GLY A 1 92 ? -10.856 -5.249 -3.383 1.00 90.88 92 GLY A C 1
ATOM 735 O O . GLY A 1 92 ? -11.283 -4.800 -2.321 1.00 90.88 92 GLY A O 1
ATOM 736 N N . ARG A 1 93 ? -9.938 -6.222 -3.425 1.00 93.75 93 ARG A N 1
ATOM 737 C CA . ARG A 1 93 ? -9.325 -6.852 -2.249 1.00 93.75 93 ARG A CA 1
ATOM 738 C C . ARG A 1 93 ? -7.838 -7.049 -2.490 1.00 93.75 93 ARG A C 1
ATOM 740 O O . ARG A 1 93 ? -7.466 -7.559 -3.545 1.00 93.75 93 ARG A O 1
ATOM 747 N N . ILE A 1 94 ? -6.997 -6.719 -1.516 1.00 95.88 94 ILE A N 1
ATOM 748 C CA . ILE A 1 94 ? -5.573 -7.059 -1.590 1.00 95.88 94 ILE A CA 1
ATOM 749 C C . ILE A 1 94 ? -5.419 -8.568 -1.388 1.00 95.88 94 ILE A C 1
ATOM 751 O O . ILE A 1 94 ? -6.006 -9.148 -0.476 1.00 95.88 94 ILE A O 1
ATOM 755 N N . LYS A 1 95 ? -4.656 -9.211 -2.272 1.00 96.31 95 LYS A N 1
ATOM 756 C CA . LYS A 1 95 ? -4.375 -10.654 -2.243 1.00 96.31 95 LYS A CA 1
ATOM 757 C C . LYS A 1 95 ? -2.949 -10.955 -1.846 1.00 96.31 95 LYS A C 1
ATOM 759 O O . LYS A 1 95 ? -2.710 -11.890 -1.086 1.00 96.31 95 LYS A O 1
ATOM 764 N N . LYS A 1 96 ? -2.008 -10.161 -2.354 1.00 97.31 96 LYS A N 1
ATOM 765 C CA . LYS A 1 96 ? -0.585 -10.317 -2.070 1.00 97.31 96 LYS A CA 1
ATOM 766 C C . LYS A 1 96 ? 0.108 -8.970 -1.993 1.00 97.31 96 LYS A C 1
ATOM 768 O O . LYS A 1 96 ? -0.243 -8.050 -2.729 1.00 97.31 96 LYS A O 1
ATOM 773 N N . ILE A 1 97 ? 1.119 -8.900 -1.143 1.00 97.75 97 ILE A N 1
ATOM 774 C CA . ILE A 1 97 ? 2.039 -7.777 -1.013 1.00 97.75 97 ILE A CA 1
ATOM 775 C C . ILE A 1 97 ? 3.451 -8.335 -1.155 1.00 97.75 97 ILE A C 1
ATOM 777 O O . ILE A 1 97 ? 3.813 -9.299 -0.481 1.00 97.75 97 ILE A O 1
ATOM 781 N N . PHE A 1 98 ? 4.248 -7.713 -2.012 1.00 97.81 98 PHE A N 1
ATOM 782 C CA . PHE A 1 98 ? 5.695 -7.864 -2.019 1.00 97.81 98 PHE A CA 1
ATOM 783 C C . PHE A 1 98 ? 6.291 -6.552 -1.559 1.00 97.81 98 PHE A C 1
ATOM 785 O O . PHE A 1 98 ? 5.908 -5.491 -2.055 1.00 97.81 98 PHE A O 1
ATOM 792 N N . LEU A 1 99 ? 7.218 -6.634 -0.616 1.00 97.62 99 LEU A N 1
ATOM 793 C CA . LEU A 1 99 ? 7.886 -5.473 -0.059 1.00 97.62 99 LEU A CA 1
ATOM 794 C C . LEU A 1 99 ? 9.378 -5.768 0.021 1.00 97.62 99 LEU A C 1
ATOM 796 O O . LEU A 1 99 ? 9.781 -6.757 0.632 1.00 97.62 99 LEU A O 1
ATOM 800 N N . CYS A 1 100 ? 10.183 -4.948 -0.647 1.00 97.38 100 CYS A N 1
ATOM 801 C CA . CYS A 1 100 ? 11.605 -5.197 -0.850 1.00 97.38 100 CYS A CA 1
ATOM 802 C C . CYS A 1 100 ? 12.437 -3.996 -0.419 1.00 97.38 100 CYS A C 1
ATOM 804 O O . CYS A 1 100 ? 12.295 -2.918 -0.992 1.00 97.38 100 CYS A O 1
ATOM 806 N N . LYS A 1 101 ? 13.319 -4.207 0.561 1.00 95.56 101 LYS A N 1
ATOM 807 C CA . LYS A 1 101 ? 14.308 -3.249 1.062 1.00 95.56 101 LYS A CA 1
ATOM 808 C C . LYS A 1 101 ? 15.474 -3.157 0.095 1.00 95.56 101 LYS A C 1
ATOM 810 O O . LYS A 1 101 ? 16.335 -4.036 0.066 1.00 95.56 101 LYS A O 1
ATOM 815 N N . VAL A 1 102 ? 15.524 -2.085 -0.679 1.00 93.50 102 VAL A N 1
ATOM 816 C CA . VAL A 1 102 ? 16.573 -1.856 -1.672 1.00 93.50 102 VAL A CA 1
ATOM 817 C C . VAL A 1 102 ? 17.021 -0.411 -1.552 1.00 93.50 102 VAL A C 1
ATOM 819 O O . VAL A 1 102 ? 16.262 0.505 -1.855 1.00 93.50 102 VAL A O 1
ATOM 822 N N . LYS A 1 103 ? 18.270 -0.200 -1.128 1.00 90.69 103 LYS A N 1
ATOM 823 C CA . LYS A 1 103 ? 18.858 1.141 -1.120 1.00 90.69 103 LYS A CA 1
ATOM 824 C C . LYS A 1 103 ? 19.039 1.616 -2.556 1.00 90.69 103 LYS A C 1
ATOM 826 O O . LYS A 1 103 ? 19.730 0.967 -3.337 1.00 90.69 103 LYS A O 1
ATOM 831 N N . GLY A 1 104 ? 18.444 2.756 -2.876 1.00 93.25 104 GLY A N 1
ATOM 832 C CA . GLY A 1 104 ? 18.518 3.349 -4.203 1.00 93.25 104 GLY A CA 1
ATOM 833 C C . GLY A 1 104 ? 17.851 4.715 -4.252 1.00 93.25 104 GLY A C 1
ATOM 834 O O . GLY A 1 104 ? 17.407 5.269 -3.244 1.00 93.25 104 GLY A O 1
ATOM 835 N N . THR A 1 105 ? 17.774 5.291 -5.442 1.00 95.94 105 THR A N 1
ATOM 836 C CA . THR A 1 105 ? 16.930 6.465 -5.673 1.00 95.94 105 THR A CA 1
ATOM 837 C C . THR A 1 105 ? 15.465 6.049 -5.797 1.00 95.94 105 THR A C 1
ATOM 839 O O . THR A 1 105 ? 15.164 4.948 -6.260 1.00 95.94 105 THR A O 1
ATOM 842 N N . SER A 1 106 ? 14.534 6.954 -5.471 1.00 94.38 106 SER A N 1
ATOM 843 C CA . SER A 1 106 ? 13.099 6.688 -5.660 1.00 94.38 106 SER A CA 1
ATOM 844 C C . SER A 1 106 ? 12.790 6.236 -7.092 1.00 94.38 106 SER A C 1
ATOM 846 O O . SER A 1 106 ? 12.130 5.227 -7.286 1.00 94.38 106 SER A O 1
ATOM 848 N N . ASN A 1 107 ? 13.376 6.889 -8.103 1.00 95.88 107 ASN A N 1
ATOM 849 C CA . ASN A 1 107 ? 13.170 6.531 -9.511 1.00 95.88 107 ASN A CA 1
ATOM 850 C C . ASN A 1 107 ? 13.668 5.114 -9.866 1.00 95.88 107 ASN A C 1
ATOM 852 O O . ASN A 1 107 ? 13.087 4.450 -10.729 1.00 95.88 107 ASN A O 1
ATOM 856 N N . GLU A 1 108 ? 14.781 4.662 -9.280 1.00 96.44 108 GLU A N 1
ATOM 857 C CA . GLU A 1 108 ? 15.301 3.302 -9.487 1.00 96.44 108 GLU A CA 1
ATOM 858 C C . GLU A 1 108 ? 14.384 2.267 -8.849 1.00 96.44 108 GLU A C 1
ATOM 860 O O . GLU A 1 108 ? 14.066 1.259 -9.483 1.00 96.44 108 GLU A O 1
ATOM 865 N N . ASN A 1 109 ? 13.904 2.540 -7.640 1.00 97.69 109 ASN A N 1
ATOM 866 C CA . ASN A 1 109 ? 13.011 1.640 -6.928 1.00 97.69 109 ASN A CA 1
ATOM 867 C C . ASN A 1 109 ? 11.612 1.596 -7.553 1.00 97.69 109 ASN A C 1
ATOM 869 O O . ASN A 1 109 ? 11.084 0.505 -7.735 1.00 97.69 109 ASN A O 1
ATOM 873 N N . GLU A 1 110 ? 11.059 2.717 -8.021 1.00 97.25 110 GLU A N 1
ATOM 874 C CA . GLU A 1 110 ? 9.832 2.736 -8.834 1.00 97.25 110 GLU A CA 1
ATOM 875 C C . GLU A 1 110 ? 9.995 1.908 -10.122 1.00 97.25 110 GLU A C 1
ATOM 877 O O . GLU A 1 110 ? 9.122 1.122 -10.490 1.00 97.25 110 GLU A O 1
ATOM 882 N N . THR A 1 111 ? 11.139 2.041 -10.810 1.00 96.75 111 THR A N 1
ATOM 883 C CA . THR A 1 111 ? 11.440 1.244 -12.015 1.00 96.75 111 THR A CA 1
ATOM 884 C C . THR A 1 111 ? 11.536 -0.245 -11.674 1.00 96.75 111 THR A C 1
ATOM 886 O O . THR A 1 111 ? 10.982 -1.083 -12.387 1.00 96.75 111 THR A O 1
ATOM 889 N N . SER A 1 112 ? 12.195 -0.575 -10.563 1.00 96.69 112 SER A N 1
ATOM 890 C CA . SER A 1 112 ? 12.351 -1.946 -10.069 1.00 96.69 112 SER A CA 1
ATOM 891 C C . SER A 1 112 ? 11.011 -2.566 -9.679 1.00 96.69 112 SER A C 1
ATOM 893 O O . SER A 1 112 ? 10.767 -3.724 -10.013 1.00 96.69 112 SER A O 1
ATOM 895 N N . ALA A 1 113 ? 10.108 -1.789 -9.075 1.00 97.62 113 ALA A N 1
ATOM 896 C CA . ALA A 1 113 ? 8.752 -2.207 -8.727 1.00 97.62 113 ALA A CA 1
ATOM 897 C C . ALA A 1 113 ? 7.966 -2.657 -9.967 1.00 97.62 113 ALA A C 1
ATOM 899 O O . ALA A 1 113 ? 7.390 -3.749 -9.989 1.00 97.62 113 ALA A O 1
ATOM 900 N N . ILE A 1 114 ? 7.995 -1.849 -11.035 1.00 96.94 114 ILE A N 1
ATOM 901 C CA . ILE A 1 114 ? 7.322 -2.177 -12.298 1.00 96.94 114 ILE A CA 1
ATOM 902 C C . ILE A 1 114 ? 7.969 -3.405 -12.947 1.00 96.94 114 ILE A C 1
ATOM 904 O O . ILE A 1 114 ? 7.253 -4.313 -13.362 1.00 96.94 114 ILE A O 1
ATOM 908 N N . LEU A 1 115 ? 9.303 -3.481 -13.024 1.00 95.31 115 LEU A N 1
ATOM 909 C CA . LEU A 1 115 ? 9.996 -4.639 -13.609 1.00 95.31 115 LEU A CA 1
ATOM 910 C C . LEU A 1 115 ? 9.701 -5.936 -12.845 1.00 95.31 115 LEU A C 1
ATOM 912 O O . LEU A 1 115 ? 9.472 -6.982 -13.459 1.00 95.31 115 LEU A O 1
ATOM 916 N N . PHE A 1 116 ? 9.662 -5.866 -11.514 1.00 96.06 116 PHE A N 1
ATOM 917 C CA . PHE A 1 116 ? 9.269 -6.985 -10.665 1.00 96.06 116 PHE A CA 1
ATOM 918 C C . PHE A 1 116 ? 7.836 -7.426 -10.978 1.00 96.06 116 PHE A C 1
ATOM 920 O O . PHE A 1 116 ? 7.596 -8.610 -11.223 1.00 96.06 116 PHE A O 1
ATOM 927 N N . ALA A 1 117 ? 6.896 -6.477 -11.025 1.00 96.12 117 ALA A N 1
ATOM 928 C CA . ALA A 1 117 ? 5.496 -6.739 -11.343 1.00 96.12 117 ALA A CA 1
ATOM 929 C C . ALA A 1 117 ? 5.328 -7.368 -12.732 1.00 96.12 117 ALA A C 1
ATOM 931 O O . ALA A 1 117 ? 4.645 -8.379 -12.861 1.00 96.12 117 ALA A O 1
ATOM 932 N N . VAL A 1 118 ? 6.011 -6.842 -13.750 1.00 94.06 118 VAL A N 1
ATOM 933 C CA . VAL A 1 118 ? 6.026 -7.397 -15.111 1.00 94.06 118 VAL A CA 1
ATOM 934 C C . VAL A 1 118 ? 6.467 -8.859 -15.109 1.00 94.06 118 VAL A C 1
ATOM 936 O O . VAL A 1 118 ? 5.810 -9.707 -15.710 1.00 94.06 118 VAL A O 1
ATOM 939 N N . LYS A 1 119 ? 7.580 -9.164 -14.435 1.00 93.38 119 LYS A N 1
ATOM 940 C CA . LYS A 1 119 ? 8.151 -10.513 -14.421 1.00 93.38 119 LYS A CA 1
ATOM 941 C C . LYS A 1 119 ? 7.272 -11.505 -13.658 1.00 93.38 119 LYS A C 1
ATOM 943 O O . LYS A 1 119 ? 7.153 -12.656 -14.068 1.00 93.38 119 LYS A O 1
ATOM 948 N N . LYS A 1 120 ? 6.700 -11.083 -12.529 1.00 94.56 120 LYS A N 1
ATOM 949 C CA . LYS A 1 120 ? 5.956 -11.956 -11.608 1.00 94.56 120 LYS A CA 1
ATOM 950 C C . LYS A 1 120 ? 4.480 -12.113 -11.997 1.00 94.56 120 LYS A C 1
ATOM 952 O O . LYS A 1 120 ? 3.900 -13.161 -11.729 1.00 94.56 120 LYS A O 1
ATOM 957 N N . PHE A 1 121 ? 3.891 -11.095 -12.625 1.00 93.38 121 PHE A N 1
ATOM 958 C CA . PHE A 1 121 ? 2.454 -10.975 -12.895 1.00 93.38 121 PHE A CA 1
ATOM 959 C C . PHE A 1 121 ? 2.159 -10.549 -14.346 1.00 93.38 121 PHE A C 1
ATOM 961 O O . PHE A 1 121 ? 1.427 -9.579 -14.560 1.00 93.38 121 PHE A O 1
ATOM 968 N N . PRO A 1 122 ? 2.692 -11.256 -15.362 1.00 91.06 122 PRO A N 1
ATOM 969 C CA . PRO A 1 122 ? 2.602 -10.830 -16.762 1.00 91.06 122 PRO A CA 1
ATOM 970 C C . PRO A 1 122 ? 1.164 -10.732 -17.300 1.00 91.06 122 PRO A C 1
ATOM 972 O O . PRO A 1 122 ? 0.923 -10.050 -18.292 1.00 91.06 122 PRO A O 1
ATOM 975 N N . GLN A 1 123 ? 0.205 -11.406 -16.661 1.00 90.94 123 GLN A N 1
ATOM 976 C CA . GLN A 1 123 ? -1.208 -11.407 -17.039 1.00 90.94 123 GLN A CA 1
ATOM 977 C C . GLN A 1 123 ? -2.008 -10.216 -16.492 1.00 90.94 123 GLN A C 1
ATOM 979 O O . GLN A 1 123 ? -3.128 -9.974 -16.942 1.00 90.94 123 GLN A O 1
ATOM 984 N N . TYR A 1 124 ? -1.477 -9.486 -15.509 1.00 92.94 124 TYR A N 1
ATOM 985 C CA . TYR A 1 124 ? -2.195 -8.392 -14.861 1.00 92.94 124 TYR A CA 1
ATOM 986 C C . TYR A 1 124 ? -1.821 -7.036 -15.462 1.00 92.94 124 TYR A C 1
ATOM 988 O O . TYR A 1 124 ? -0.707 -6.807 -15.932 1.00 92.94 124 TYR A O 1
ATOM 996 N N . ARG A 1 125 ? -2.766 -6.093 -15.402 1.00 94.12 125 ARG A N 1
ATOM 997 C CA . ARG A 1 125 ? -2.464 -4.676 -15.640 1.00 94.12 125 ARG A CA 1
ATOM 998 C C . ARG A 1 125 ? -1.650 -4.139 -14.471 1.00 94.12 125 ARG A C 1
ATOM 1000 O O . ARG A 1 125 ? -1.944 -4.476 -13.325 1.00 94.12 125 ARG A O 1
ATOM 1007 N N . ILE A 1 126 ? -0.675 -3.288 -14.767 1.00 95.75 126 ILE A N 1
ATOM 1008 C CA . ILE A 1 126 ? 0.186 -2.665 -13.759 1.00 95.75 126 ILE A CA 1
ATOM 1009 C C . ILE A 1 126 ? -0.191 -1.193 -13.648 1.00 95.75 126 ILE A C 1
ATOM 1011 O O . ILE A 1 126 ? -0.270 -0.500 -14.657 1.00 95.75 126 ILE A O 1
ATOM 1015 N N . PHE A 1 127 ? -0.419 -0.718 -12.436 1.00 95.25 127 PHE A N 1
ATOM 1016 C CA . PHE A 1 127 ? -0.764 0.650 -12.093 1.00 95.25 127 PHE A CA 1
ATOM 1017 C C . PHE A 1 127 ? 0.407 1.269 -11.330 1.00 95.25 127 PHE A C 1
ATOM 1019 O O . PHE A 1 127 ? 0.838 0.737 -10.309 1.00 95.25 127 PHE A O 1
ATOM 1026 N N . SER A 1 128 ? 0.918 2.390 -11.830 1.00 95.00 128 SER A N 1
ATOM 1027 C CA . SER A 1 128 ? 2.005 3.141 -11.194 1.00 95.00 128 SER A CA 1
ATOM 1028 C C . SER A 1 128 ? 1.757 4.634 -11.337 1.00 95.00 128 SER A C 1
ATOM 1030 O O . SER A 1 128 ? 1.204 5.094 -12.343 1.00 95.00 128 SER A O 1
ATOM 1032 N N . ASP A 1 129 ? 2.170 5.416 -10.351 1.00 92.62 129 ASP A N 1
ATOM 1033 C CA . ASP A 1 129 ? 2.172 6.871 -10.418 1.00 92.62 129 ASP A CA 1
ATOM 1034 C C . ASP A 1 129 ? 3.508 7.469 -10.899 1.00 92.62 129 ASP A C 1
ATOM 1036 O O . ASP A 1 129 ? 3.573 8.681 -11.133 1.00 92.62 129 ASP A O 1
ATOM 1040 N N . SER A 1 130 ? 4.512 6.655 -11.221 1.00 94.06 130 SER A N 1
ATOM 1041 C CA . SER A 1 130 ? 5.779 7.136 -11.772 1.00 94.06 130 SER A CA 1
ATOM 1042 C C . SER A 1 130 ? 5.793 7.162 -13.295 1.00 94.06 130 SER A C 1
ATOM 1044 O O . SER A 1 130 ? 5.987 6.154 -13.976 1.00 94.06 130 SER A O 1
ATOM 1046 N N . LEU A 1 131 ? 5.654 8.355 -13.882 1.00 93.12 131 LEU A N 1
ATOM 1047 C CA . LEU A 1 131 ? 5.763 8.501 -15.338 1.00 93.12 131 LEU A CA 1
ATOM 1048 C C . LEU A 1 131 ? 7.172 8.149 -15.848 1.00 93.12 131 LEU A C 1
ATOM 1050 O O . LEU A 1 131 ? 7.315 7.655 -16.968 1.00 93.12 131 LEU A O 1
ATOM 1054 N N . ILE A 1 132 ? 8.205 8.410 -15.043 1.00 92.94 132 ILE A N 1
ATOM 1055 C CA . ILE A 1 132 ? 9.601 8.128 -15.396 1.00 92.94 132 ILE A CA 1
ATOM 1056 C C . ILE A 1 132 ? 9.819 6.617 -15.466 1.00 92.94 132 ILE A C 1
ATOM 1058 O O . ILE A 1 132 ? 10.333 6.132 -16.478 1.00 92.94 132 ILE A O 1
ATOM 1062 N N . ALA A 1 133 ? 9.384 5.874 -14.446 1.00 93.88 133 ALA A N 1
ATOM 1063 C CA . ALA A 1 133 ? 9.500 4.421 -14.415 1.00 93.88 133 ALA A CA 1
ATOM 1064 C C . ALA A 1 133 ? 8.710 3.769 -15.560 1.00 93.88 133 ALA A C 1
ATOM 1066 O O . ALA A 1 133 ? 9.258 2.943 -16.291 1.00 93.88 133 ALA A O 1
ATOM 1067 N N . ILE A 1 134 ? 7.470 4.214 -15.806 1.00 93.19 134 ILE A N 1
ATOM 1068 C CA . ILE A 1 134 ? 6.643 3.714 -16.919 1.00 93.19 134 ILE A CA 1
ATOM 1069 C C . ILE A 1 134 ? 7.360 3.907 -18.257 1.00 93.19 134 ILE A C 1
ATOM 1071 O O . ILE A 1 134 ? 7.475 2.960 -19.036 1.00 93.19 134 ILE A O 1
ATOM 1075 N N . LYS A 1 135 ? 7.878 5.113 -18.531 1.00 92.00 135 LYS A N 1
ATOM 1076 C CA . LYS A 1 135 ? 8.606 5.402 -19.777 1.00 92.00 135 LYS A CA 1
ATOM 1077 C C . LYS A 1 135 ? 9.872 4.562 -19.917 1.00 92.00 135 LYS A C 1
ATOM 1079 O O . LYS A 1 135 ? 10.204 4.174 -21.032 1.00 92.00 135 LYS A O 1
ATOM 1084 N N . ARG A 1 136 ? 10.587 4.301 -18.820 1.00 92.00 136 ARG A N 1
ATOM 1085 C CA . ARG A 1 136 ? 11.787 3.452 -18.830 1.00 92.00 136 ARG A CA 1
ATOM 1086 C C . ARG A 1 136 ? 11.437 2.014 -19.185 1.00 92.00 136 ARG A C 1
ATOM 1088 O O . ARG A 1 136 ? 12.052 1.475 -20.094 1.00 92.00 136 ARG A O 1
ATOM 1095 N N . VAL A 1 137 ? 10.439 1.425 -18.529 1.00 91.19 137 VAL A N 1
ATOM 1096 C CA . VAL A 1 137 ? 10.070 0.017 -18.748 1.00 91.19 137 VAL A CA 1
ATOM 1097 C C . VAL A 1 137 ? 9.402 -0.202 -20.105 1.00 91.19 137 VAL A C 1
ATOM 1099 O O . VAL A 1 137 ? 9.720 -1.173 -20.786 1.00 91.19 137 VAL A O 1
ATOM 1102 N N . SER A 1 138 ? 8.546 0.723 -20.549 1.00 87.94 138 SER A N 1
ATOM 1103 C CA . SER A 1 138 ? 7.815 0.590 -21.823 1.00 87.94 138 SER A CA 1
ATOM 1104 C C . SER A 1 138 ? 8.730 0.559 -23.053 1.00 87.94 138 SER A C 1
ATOM 1106 O O . SER A 1 138 ? 8.302 0.124 -24.108 1.00 87.94 138 SER A O 1
ATOM 1108 N N . ARG A 1 139 ? 9.997 0.982 -22.936 1.00 85.62 139 ARG A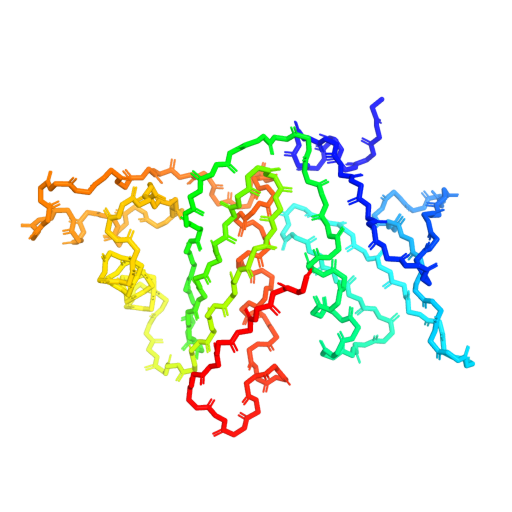 N 1
ATOM 1109 C CA . ARG A 1 139 ? 10.998 0.848 -24.013 1.00 85.62 139 ARG A CA 1
ATOM 1110 C C . ARG A 1 139 ? 11.441 -0.590 -24.262 1.00 85.62 139 ARG A C 1
ATOM 1112 O O . ARG A 1 139 ? 12.028 -0.865 -25.300 1.00 85.62 139 ARG A O 1
ATOM 1119 N N . PHE A 1 140 ? 11.232 -1.470 -23.288 1.00 82.44 140 PHE A N 1
ATOM 1120 C CA . PHE A 1 140 ? 11.726 -2.843 -23.321 1.00 82.44 140 PHE A CA 1
ATOM 1121 C C . PHE A 1 140 ? 10.589 -3.868 -23.411 1.00 82.44 140 PHE A C 1
ATOM 1123 O O . PHE A 1 140 ? 10.859 -5.052 -23.596 1.00 82.44 140 PHE A O 1
ATOM 1130 N N . ILE A 1 141 ? 9.330 -3.447 -23.220 1.00 80.50 141 ILE A N 1
ATOM 1131 C CA . ILE A 1 141 ? 8.199 -4.350 -22.973 1.00 80.50 141 ILE A CA 1
ATOM 1132 C C . ILE A 1 141 ? 6.933 -3.822 -23.658 1.00 80.50 141 ILE A C 1
ATOM 1134 O O . ILE A 1 141 ? 6.163 -3.070 -23.067 1.00 80.50 141 ILE A O 1
ATOM 1138 N N . ASP A 1 142 ? 6.684 -4.279 -24.886 1.00 67.50 142 ASP A N 1
ATOM 1139 C CA . ASP A 1 142 ? 5.547 -3.813 -25.700 1.00 67.50 142 ASP A CA 1
A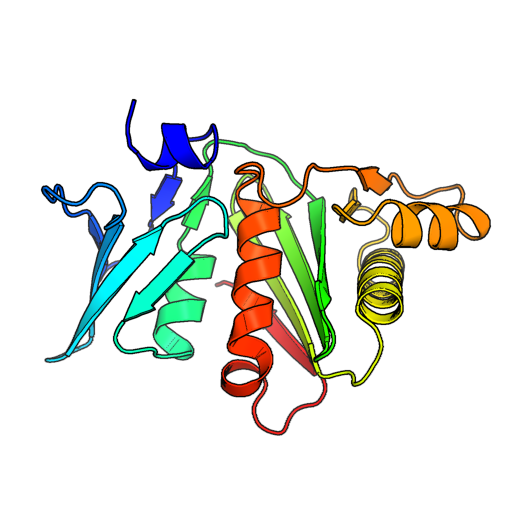TOM 1140 C C . ASP A 1 142 ? 4.205 -4.485 -25.354 1.00 67.50 142 ASP A C 1
ATOM 1142 O O . ASP A 1 142 ? 3.141 -4.013 -25.748 1.00 67.50 142 ASP A O 1
ATOM 1146 N N . ARG A 1 143 ? 4.225 -5.615 -24.630 1.00 65.69 143 ARG A N 1
ATOM 1147 C CA . ARG A 1 143 ? 3.031 -6.464 -24.432 1.00 65.69 143 ARG A CA 1
ATOM 1148 C C . ARG A 1 143 ? 2.249 -6.207 -23.144 1.00 65.69 143 ARG A C 1
ATOM 1150 O O . ARG A 1 143 ? 1.143 -6.726 -23.010 1.00 65.69 143 ARG A O 1
ATOM 1157 N N . ILE A 1 144 ? 2.790 -5.448 -22.190 1.00 70.00 144 ILE A N 1
ATOM 1158 C CA . ILE A 1 144 ? 2.164 -5.281 -20.870 1.00 70.00 144 ILE A CA 1
ATOM 1159 C C . ILE A 1 144 ? 1.471 -3.929 -20.771 1.00 70.00 144 ILE A C 1
ATOM 1161 O O . ILE A 1 144 ? 2.055 -2.880 -21.028 1.00 70.00 144 ILE A O 1
ATOM 1165 N N . ARG A 1 145 ? 0.202 -3.953 -20.349 1.00 85.00 145 ARG A N 1
ATOM 1166 C CA . ARG A 1 145 ? -0.599 -2.744 -20.156 1.00 85.00 145 ARG A CA 1
ATOM 1167 C C . ARG A 1 145 ? -0.251 -2.095 -18.817 1.00 85.00 145 ARG A C 1
ATOM 1169 O O . ARG A 1 145 ? -0.864 -2.402 -17.793 1.00 85.00 145 ARG A O 1
ATOM 1176 N N . ILE A 1 146 ? 0.726 -1.193 -18.855 1.00 88.38 146 ILE A N 1
ATOM 1177 C CA . ILE A 1 146 ? 1.072 -0.310 -17.739 1.00 88.38 146 ILE A CA 1
ATOM 1178 C C . ILE A 1 146 ? 0.194 0.949 -17.815 1.00 88.38 146 ILE A C 1
ATOM 1180 O O . ILE A 1 146 ? 0.099 1.596 -18.857 1.00 88.38 146 ILE A O 1
ATOM 1184 N N . VAL A 1 147 ? -0.482 1.287 -16.721 1.00 90.00 147 VAL A N 1
ATOM 1185 C CA . VAL A 1 147 ? -1.452 2.380 -16.613 1.00 90.00 147 VAL A CA 1
ATOM 1186 C C . VAL A 1 147 ? -0.939 3.404 -15.607 1.00 90.00 147 VAL A C 1
ATOM 1188 O O . VAL A 1 147 ? -0.678 3.083 -14.448 1.00 90.00 147 VAL A O 1
ATOM 1191 N N . LYS A 1 148 ? -0.825 4.663 -16.039 1.00 89.75 148 LYS A N 1
ATOM 1192 C CA . LYS A 1 148 ? -0.489 5.773 -15.145 1.00 89.75 148 LYS A CA 1
ATOM 1193 C C . LYS A 1 148 ? -1.682 6.093 -14.243 1.00 89.75 148 LYS A C 1
ATOM 1195 O O . LYS A 1 148 ? -2.753 6.429 -14.744 1.00 89.75 148 LYS A O 1
ATOM 1200 N N . VAL A 1 149 ? -1.471 6.084 -12.931 1.00 87.88 149 VAL A N 1
ATOM 1201 C CA . VAL A 1 149 ? -2.415 6.623 -11.933 1.00 87.88 149 VAL A CA 1
ATOM 1202 C C . VAL A 1 149 ? -1.876 7.929 -11.345 1.00 87.88 149 VAL A C 1
ATOM 1204 O O . VAL A 1 149 ? -0.708 8.266 -11.536 1.00 87.88 149 VAL A O 1
ATOM 1207 N N . ARG A 1 150 ? -2.715 8.752 -10.708 1.00 81.56 150 ARG A N 1
ATOM 1208 C CA . ARG A 1 150 ? -2.260 10.014 -10.092 1.00 81.56 150 ARG A CA 1
ATOM 1209 C C . ARG A 1 150 ? -1.729 9.746 -8.677 1.00 81.56 150 ARG A C 1
ATOM 1211 O O . ARG A 1 150 ? -2.462 9.188 -7.865 1.00 81.56 150 ARG A O 1
ATOM 1218 N N . ALA A 1 151 ? -0.517 10.210 -8.372 1.00 72.44 151 ALA A N 1
ATOM 1219 C CA . ALA A 1 151 ? 0.030 10.186 -7.014 1.00 72.44 151 ALA A CA 1
ATOM 1220 C C . ALA A 1 151 ? -0.837 11.026 -6.060 1.00 72.44 151 ALA A C 1
ATOM 1222 O O . ALA A 1 151 ? -1.429 12.022 -6.488 1.00 72.44 151 ALA A O 1
ATOM 1223 N N . HIS A 1 152 ? -0.915 10.621 -4.788 1.00 72.12 152 HIS A N 1
ATOM 1224 C CA . HIS A 1 152 ? -1.580 11.349 -3.687 1.00 72.12 152 HIS A CA 1
ATOM 1225 C C . HIS A 1 152 ? -3.002 11.854 -4.001 1.00 72.12 152 HIS A C 1
ATOM 1227 O O . HIS A 1 152 ? -3.468 12.869 -3.478 1.00 72.12 152 HIS A O 1
ATOM 1233 N N . SER A 1 153 ? -3.696 11.154 -4.899 1.00 73.06 153 SER A N 1
ATOM 1234 C CA . SER A 1 153 ? -4.970 11.597 -5.468 1.00 73.06 153 SER A CA 1
ATOM 1235 C C . SER A 1 153 ? -6.190 10.941 -4.832 1.00 73.06 153 SER A C 1
ATOM 1237 O O . SER A 1 153 ? -7.309 11.258 -5.222 1.00 73.06 153 SER A O 1
ATOM 1239 N N . GLY A 1 154 ? -5.976 10.039 -3.872 1.00 67.94 154 GLY A N 1
ATOM 1240 C CA . GLY A 1 154 ? -7.040 9.212 -3.318 1.00 67.94 154 GLY A CA 1
ATOM 1241 C C . GLY A 1 154 ? -7.246 7.882 -4.044 1.00 67.94 154 GLY A C 1
ATOM 1242 O O . GLY A 1 154 ? -8.128 7.137 -3.666 1.00 67.94 154 GLY A O 1
ATOM 1243 N N . VAL A 1 155 ? -6.443 7.498 -5.039 1.00 85.44 155 VAL A N 1
ATOM 1244 C CA . VAL A 1 155 ? -6.541 6.120 -5.562 1.00 85.44 155 VAL A CA 1
ATOM 1245 C C . VAL A 1 155 ? -6.150 5.141 -4.450 1.00 85.44 155 VAL A C 1
ATOM 1247 O O . VAL A 1 155 ? -4.967 5.038 -4.122 1.00 85.44 155 VAL A O 1
ATOM 1250 N N . LEU A 1 156 ? -7.134 4.445 -3.869 1.00 90.81 156 LEU A N 1
ATOM 1251 C CA . LEU A 1 156 ? -6.993 3.656 -2.640 1.00 90.81 156 LEU A CA 1
ATOM 1252 C C . LEU A 1 156 ? -5.801 2.704 -2.690 1.00 90.81 156 LEU A C 1
ATOM 1254 O O . LEU A 1 156 ? -4.918 2.750 -1.838 1.00 90.81 156 LEU A O 1
ATOM 1258 N N . TRP A 1 157 ? -5.748 1.869 -3.722 1.00 93.50 157 TRP A N 1
ATOM 1259 C CA . TRP A 1 157 ? -4.730 0.829 -3.840 1.00 93.50 157 TRP A CA 1
ATOM 1260 C C . TRP A 1 157 ? -3.321 1.395 -4.053 1.00 93.50 157 TRP A C 1
ATOM 1262 O O . TRP A 1 157 ? -2.359 0.852 -3.516 1.00 93.50 157 TRP A O 1
ATOM 1272 N N . ASN A 1 158 ? -3.199 2.527 -4.758 1.00 92.19 158 ASN A N 1
ATOM 1273 C CA . ASN A 1 158 ? -1.929 3.249 -4.890 1.00 92.19 158 ASN A CA 1
ATOM 1274 C C . ASN A 1 158 ? -1.513 3.876 -3.555 1.00 92.19 158 ASN A C 1
ATOM 1276 O O . ASN A 1 158 ? -0.359 3.788 -3.160 1.00 92.19 158 ASN A O 1
ATOM 1280 N N . ALA A 1 159 ? -2.462 4.475 -2.831 1.00 92.19 159 ALA A N 1
ATOM 1281 C CA . ALA A 1 159 ? -2.207 5.043 -1.513 1.00 92.19 159 ALA A CA 1
ATOM 1282 C C . ALA A 1 159 ? -1.791 3.964 -0.501 1.00 92.19 159 ALA A C 1
ATOM 1284 O O . ALA A 1 159 ? -0.943 4.219 0.350 1.00 92.19 159 ALA A O 1
ATOM 1285 N N . ILE A 1 160 ? -2.339 2.749 -0.599 1.00 93.88 160 ILE A N 1
ATOM 1286 C CA . ILE A 1 160 ? -1.904 1.606 0.211 1.00 93.88 160 ILE A CA 1
ATOM 1287 C C . ILE A 1 160 ? -0.485 1.163 -0.169 1.00 93.88 160 ILE A C 1
ATOM 1289 O O . ILE A 1 160 ? 0.317 0.940 0.737 1.00 93.88 160 ILE A O 1
ATOM 1293 N N . ALA A 1 161 ? -0.150 1.079 -1.463 1.00 95.00 161 ALA A N 1
ATOM 1294 C CA . ALA A 1 161 ? 1.207 0.745 -1.909 1.00 95.00 161 ALA A CA 1
ATOM 1295 C C . ALA A 1 161 ? 2.261 1.720 -1.336 1.00 95.00 161 ALA A C 1
ATOM 1297 O O . ALA A 1 161 ? 3.252 1.258 -0.763 1.00 95.00 161 ALA A O 1
ATOM 1298 N N . ASP A 1 162 ? 1.982 3.029 -1.378 1.00 93.31 162 ASP A N 1
ATOM 1299 C CA . ASP A 1 162 ? 2.789 4.095 -0.747 1.00 93.31 162 ASP A CA 1
ATOM 1300 C C . ASP A 1 162 ? 2.823 3.977 0.781 1.00 93.31 162 ASP A C 1
ATOM 1302 O O . ASP A 1 162 ? 3.856 4.136 1.430 1.00 93.31 162 ASP A O 1
ATOM 1306 N N . THR A 1 163 ? 1.692 3.650 1.402 1.00 93.94 163 THR A N 1
ATOM 1307 C CA . THR A 1 163 ? 1.628 3.540 2.862 1.00 93.94 163 THR A CA 1
ATOM 1308 C C . THR A 1 163 ? 2.479 2.397 3.390 1.00 93.94 163 THR A C 1
ATOM 1310 O O . THR A 1 163 ? 3.221 2.592 4.348 1.00 93.94 163 THR A O 1
ATOM 1313 N N . ILE A 1 164 ? 2.386 1.210 2.790 1.00 95.12 164 ILE A N 1
ATOM 1314 C CA . ILE A 1 164 ? 3.150 0.037 3.237 1.00 95.12 164 ILE A CA 1
ATOM 1315 C C . ILE A 1 164 ? 4.657 0.321 3.154 1.00 95.12 164 ILE A C 1
ATOM 1317 O O . ILE A 1 164 ? 5.408 -0.079 4.041 1.00 95.12 164 ILE A O 1
ATOM 1321 N N . LEU A 1 165 ? 5.089 1.072 2.137 1.00 93.81 165 LEU A N 1
ATOM 1322 C CA . LEU A 1 165 ? 6.479 1.494 1.953 1.00 93.81 165 LEU A CA 1
ATOM 1323 C C . LEU A 1 165 ? 7.032 2.353 3.089 1.00 93.81 165 LEU A C 1
ATOM 1325 O O . LEU A 1 165 ? 8.231 2.299 3.356 1.00 93.81 165 LEU A O 1
ATOM 1329 N N . LYS A 1 166 ? 6.186 3.126 3.776 1.00 93.19 166 LYS A N 1
ATOM 1330 C CA . LYS A 1 166 ? 6.599 3.950 4.928 1.00 93.19 166 LYS A CA 1
ATOM 1331 C C . LYS A 1 166 ? 6.949 3.116 6.157 1.00 93.19 166 LYS A C 1
ATOM 1333 O O . LYS A 1 166 ? 7.592 3.639 7.056 1.00 93.19 166 LYS A O 1
ATOM 1338 N N . TYR A 1 167 ? 6.525 1.853 6.177 1.00 93.94 167 TYR A N 1
ATOM 1339 C CA . TYR A 1 167 ? 6.740 0.900 7.267 1.00 93.94 167 TYR A CA 1
ATOM 1340 C C . TYR A 1 167 ? 7.621 -0.273 6.832 1.00 93.94 167 TYR A C 1
ATOM 1342 O O . TYR A 1 167 ? 7.537 -1.378 7.375 1.00 93.94 167 TYR A O 1
ATOM 1350 N N . ILE A 1 168 ? 8.420 -0.068 5.782 1.00 94.62 168 ILE A N 1
ATOM 1351 C CA . ILE A 1 168 ? 9.240 -1.122 5.199 1.00 94.62 168 ILE A CA 1
ATOM 1352 C C . ILE A 1 168 ? 10.215 -1.714 6.211 1.00 94.62 168 ILE A C 1
ATOM 1354 O O . ILE A 1 168 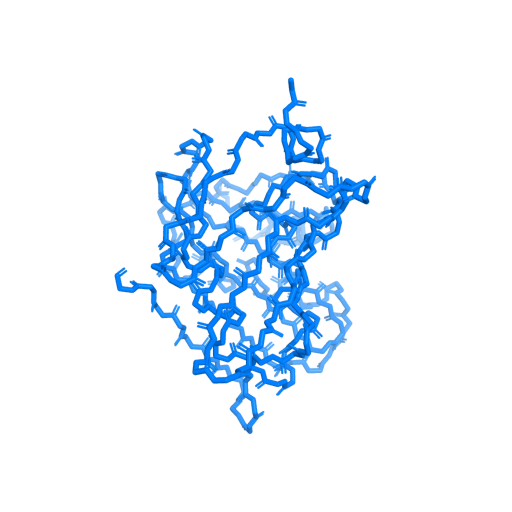? 10.451 -2.926 6.197 1.00 94.62 168 ILE A O 1
ATOM 1358 N N . ASP A 1 169 ? 10.738 -0.883 7.114 1.00 93.19 169 ASP A N 1
ATOM 1359 C CA . ASP A 1 169 ? 11.709 -1.328 8.094 1.00 93.19 169 ASP A CA 1
ATOM 1360 C C . ASP A 1 169 ? 11.118 -2.276 9.120 1.00 93.19 169 ASP A C 1
ATOM 1362 O O . ASP A 1 169 ? 11.662 -3.363 9.346 1.00 93.19 169 ASP A O 1
ATOM 1366 N N . GLU A 1 170 ? 9.960 -1.905 9.640 1.00 94.06 170 GLU A N 1
ATOM 1367 C CA . GLU A 1 170 ? 9.212 -2.646 10.638 1.00 94.06 170 GLU A CA 1
ATOM 1368 C C . GLU A 1 170 ? 8.572 -3.917 10.068 1.00 94.06 170 GLU A C 1
ATOM 1370 O O . GLU A 1 170 ? 8.434 -4.908 10.788 1.00 94.06 170 GLU A O 1
ATOM 1375 N N . ILE A 1 171 ? 8.176 -3.907 8.789 1.00 94.25 171 ILE A N 1
ATOM 1376 C CA . ILE A 1 171 ? 7.528 -5.052 8.133 1.00 94.25 171 ILE A CA 1
ATOM 1377 C C . ILE A 1 171 ? 8.558 -6.081 7.655 1.00 94.25 171 ILE A C 1
ATOM 1379 O O . ILE A 1 171 ? 8.382 -7.271 7.921 1.00 94.25 171 ILE A O 1
ATOM 1383 N N . CYS A 1 172 ? 9.620 -5.673 6.948 1.00 93.56 172 CYS A N 1
ATOM 1384 C CA . CYS A 1 172 ? 10.582 -6.651 6.425 1.00 93.56 172 CYS A CA 1
ATOM 1385 C C . CYS A 1 172 ? 11.605 -7.107 7.474 1.00 93.56 172 CYS A C 1
ATOM 1387 O O . CYS A 1 172 ? 12.199 -8.170 7.287 1.00 93.56 172 CYS A O 1
ATOM 1389 N N . GLN A 1 173 ? 11.814 -6.347 8.559 1.00 90.75 173 GLN A N 1
ATOM 1390 C CA . GLN A 1 173 ? 12.837 -6.640 9.573 1.00 90.75 173 GLN A CA 1
ATOM 1391 C C . GLN A 1 173 ? 14.204 -6.889 8.899 1.00 90.75 173 GLN A C 1
ATOM 1393 O O . GLN A 1 173 ? 14.626 -6.082 8.070 1.00 90.75 173 GLN A O 1
ATOM 1398 N N . ASP A 1 174 ? 14.870 -8.011 9.173 1.00 89.69 174 ASP A N 1
ATOM 1399 C CA . ASP A 1 174 ? 16.182 -8.342 8.597 1.00 89.69 174 ASP A CA 1
ATOM 1400 C C . ASP A 1 174 ? 16.112 -8.926 7.173 1.00 89.69 174 ASP A C 1
ATOM 1402 O O . ASP A 1 174 ? 17.138 -9.223 6.556 1.00 89.69 174 ASP A O 1
ATOM 1406 N N . LYS A 1 175 ? 14.909 -9.121 6.618 1.00 92.31 175 LYS A N 1
ATOM 1407 C CA . LYS A 1 175 ? 14.732 -9.715 5.287 1.00 92.31 175 LYS A CA 1
ATOM 1408 C C . LYS A 1 175 ? 14.854 -8.658 4.197 1.00 92.31 175 LYS A C 1
ATOM 1410 O O . LYS A 1 175 ? 14.262 -7.584 4.272 1.00 92.31 175 LYS A O 1
ATOM 1415 N N . HIS A 1 176 ? 15.550 -9.016 3.120 1.00 92.19 176 HIS A N 1
ATOM 1416 C CA . HIS A 1 176 ? 15.667 -8.164 1.937 1.00 92.19 176 HIS A CA 1
ATOM 1417 C C . HIS A 1 176 ? 14.325 -7.973 1.218 1.00 92.19 176 HIS A C 1
ATOM 1419 O O . HIS A 1 176 ? 13.984 -6.865 0.830 1.00 92.19 176 HIS A O 1
ATOM 1425 N N . CYS A 1 177 ? 13.542 -9.042 1.074 1.00 94.88 177 CYS A N 1
ATOM 1426 C CA . CYS A 1 177 ? 12.202 -9.000 0.502 1.00 94.88 177 CYS A CA 1
ATOM 1427 C C . CYS A 1 177 ? 11.275 -9.927 1.282 1.00 94.88 177 CYS A C 1
ATOM 1429 O O . CYS A 1 177 ? 11.675 -11.028 1.669 1.00 94.88 177 CYS A O 1
ATOM 1431 N N . VAL A 1 178 ? 10.023 -9.512 1.451 1.00 96.38 178 VAL A N 1
ATOM 1432 C CA . VAL A 1 178 ? 8.954 -10.349 2.002 1.00 96.38 178 VAL A CA 1
ATOM 1433 C C . VAL A 1 178 ? 7.805 -10.466 1.007 1.00 96.38 178 VAL A C 1
ATOM 1435 O O . VAL A 1 178 ? 7.435 -9.495 0.350 1.00 96.38 178 VAL A O 1
ATOM 1438 N N . GLU A 1 179 ? 7.251 -11.673 0.900 1.00 96.88 179 GLU A N 1
ATOM 1439 C CA . GLU A 1 179 ? 5.957 -11.934 0.267 1.00 96.88 179 GLU A CA 1
ATOM 1440 C C . GLU A 1 179 ? 4.951 -12.195 1.388 1.00 96.88 179 GLU A C 1
ATOM 1442 O O . GLU A 1 179 ? 5.158 -13.075 2.223 1.00 96.88 179 GLU A O 1
ATOM 1447 N N . ILE A 1 180 ? 3.869 -11.424 1.407 1.00 96.00 180 ILE A N 1
ATOM 1448 C CA . ILE A 1 180 ? 2.784 -11.551 2.377 1.00 96.00 180 ILE A CA 1
ATOM 1449 C C . ILE A 1 180 ? 1.511 -11.837 1.589 1.00 96.00 180 ILE A C 1
ATOM 1451 O O . ILE A 1 180 ? 1.174 -11.102 0.660 1.00 96.00 180 ILE A O 1
ATOM 1455 N N . SER A 1 181 ? 0.813 -12.916 1.933 1.00 93.31 181 SER A N 1
ATOM 1456 C CA . SER A 1 181 ? -0.457 -13.292 1.305 1.00 93.31 181 SER A CA 1
ATOM 1457 C C . SER A 1 181 ? -1.600 -13.105 2.295 1.00 93.31 181 SER A C 1
ATOM 1459 O O . SER A 1 181 ? -1.449 -13.426 3.472 1.00 93.31 181 SER A O 1
ATOM 1461 N N . GLY A 1 182 ? -2.728 -12.587 1.813 1.00 79.06 182 GLY A N 1
ATOM 1462 C CA . GLY A 1 182 ? -3.966 -12.528 2.587 1.00 79.06 182 GLY A CA 1
ATOM 1463 C C . GLY A 1 182 ? -4.673 -13.876 2.536 1.00 79.06 182 GLY A C 1
ATOM 1464 O O . GLY A 1 182 ? -4.781 -14.454 1.451 1.00 79.06 182 GLY A O 1
ATOM 1465 N N . CYS A 1 183 ? -5.121 -14.362 3.693 1.00 55.91 183 CYS A N 1
ATOM 1466 C CA . CYS A 1 183 ? -5.980 -15.541 3.802 1.00 55.91 183 CYS A CA 1
ATOM 1467 C C . CYS A 1 183 ? -7.393 -15.256 3.267 1.00 55.91 183 CYS A C 1
ATOM 1469 O O . CYS A 1 183 ? -7.879 -14.109 3.421 1.00 55.91 183 CYS A O 1
#